Protein AF-A0A8X6FAQ9-F1 (afdb_monomer_lite)

Radius of gyration: 55.43 Å; chains: 1; bounding box: 101×18×147 Å

Sequence (158 aa):
MAFLAKGKKADLVNVCEELGENVPPNSRVPDIKHIILESKNFNEEAVRIMLDRIIGERLEEAEAERQQLEHEAEWQRLEREAEQQRLEREAEQQRLEREAEQQRREAEQQRLEREAEQQRREAEQQRLEREAEQRRLEREAEAEQRQIELQRLERSDV

Organism: Trichonephila clavata (NCBI:txid2740835)

pLDDT: mean 94.88, std 6.96, range [51.31, 98.31]

Foldseek 3Di:
DCLLVVDDPVLLCVLCVVLVHHDPPPDDSVRSVVSQVPRPSHDPVVSSVSSVVSVVVVVVVVVVVVVVVVVVVVVVVVVVVVVVVVVVVVVVVVVVVVVVVVVVVVVVVVVVVVVVVVVVVVVVVVVVVVVVVVVVVVVVVVVVVVVVVVVVVVVVVD

Secondary structure (DSSP, 8-state):
--GGGSS-HHHHHHHHHHTT----TT--HHHHHHHHHH-TT--HHHHHHHHHHHHHHHHHHHHHHHHHHHHHHHHHHHHHHHHHHHHHHHHHHHHHHHHHHHHHHHHHHHHHHHHHHHHHHHHHHHHHHHHHHHHHHHHHHHHHHHHHHHHHHHTT--

Structure (mmCIF, N/CA/C/O backbone):
data_AF-A0A8X6FAQ9-F1
#
_entry.id   AF-A0A8X6FAQ9-F1
#
loop_
_atom_site.group_PDB
_atom_site.id
_atom_site.type_symbol
_atom_site.label_atom_id
_atom_site.label_alt_id
_atom_site.label_comp_id
_atom_site.label_asym_id
_atom_site.label_entity_id
_atom_site.label_seq_id
_atom_site.pdbx_PDB_ins_code
_atom_site.Cartn_x
_atom_site.Cartn_y
_atom_site.Cartn_z
_atom_site.occupancy
_atom_site.B_iso_or_equiv
_atom_site.auth_seq_id
_atom_site.auth_comp_id
_atom_site.auth_asym_id
_atom_site.auth_atom_id
_atom_site.pdbx_PDB_model_num
ATOM 1 N N . MET A 1 1 ? -31.721 5.169 53.126 1.00 61.09 1 MET A N 1
ATOM 2 C CA . MET A 1 1 ? -30.878 4.023 52.722 1.00 61.09 1 MET A CA 1
ATOM 3 C C . MET A 1 1 ? -29.977 4.430 51.561 1.00 61.09 1 MET A C 1
ATOM 5 O O . MET A 1 1 ? -30.481 4.696 50.477 1.00 61.09 1 MET A O 1
ATOM 9 N N . ALA A 1 2 ? -28.667 4.569 51.793 1.00 82.31 2 ALA A N 1
ATOM 10 C CA . ALA A 1 2 ? -27.730 5.147 50.819 1.00 82.31 2 ALA A CA 1
ATOM 11 C C . ALA A 1 2 ? -27.349 4.194 49.667 1.00 82.31 2 ALA A C 1
ATOM 13 O O . ALA A 1 2 ? -26.987 4.658 48.591 1.00 82.31 2 ALA A O 1
ATOM 14 N N . PHE A 1 3 ? -27.467 2.873 49.850 1.00 91.31 3 PHE A N 1
ATOM 15 C CA . PHE A 1 3 ? -26.962 1.898 48.875 1.00 91.31 3 PHE A CA 1
ATOM 16 C C . PHE A 1 3 ? -27.741 1.886 47.549 1.00 91.31 3 PHE A C 1
ATOM 18 O O . PHE A 1 3 ? -27.130 1.707 46.505 1.00 91.31 3 PHE A O 1
ATOM 25 N N . LEU A 1 4 ? -29.050 2.178 47.543 1.00 94.50 4 LEU A N 1
ATOM 26 C CA . LEU A 1 4 ? -29.848 2.304 46.309 1.00 94.50 4 LEU A CA 1
ATOM 27 C C . LEU A 1 4 ? -29.455 3.526 45.454 1.00 94.50 4 LEU A C 1
ATOM 29 O O . LEU A 1 4 ? -29.977 3.711 44.358 1.00 94.50 4 LEU A O 1
ATOM 33 N N . ALA A 1 5 ? -28.579 4.410 45.945 1.00 94.06 5 ALA A N 1
ATOM 34 C CA . ALA A 1 5 ? -28.058 5.524 45.155 1.00 94.06 5 ALA A CA 1
ATOM 35 C C . ALA A 1 5 ? -27.008 5.091 44.118 1.00 94.06 5 ALA A C 1
ATOM 37 O O . ALA A 1 5 ? -26.770 5.844 43.180 1.00 94.06 5 ALA A O 1
ATOM 38 N N . LYS A 1 6 ? -26.411 3.898 44.269 1.00 93.88 6 LYS A N 1
ATOM 39 C CA . LYS A 1 6 ? -25.386 3.376 43.350 1.00 93.88 6 LYS A CA 1
ATOM 40 C C . LYS A 1 6 ? -25.967 2.901 42.006 1.00 93.88 6 LYS A C 1
ATOM 42 O O . LYS A 1 6 ? -25.267 2.909 40.999 1.00 93.88 6 LYS A O 1
ATOM 47 N N . GLY A 1 7 ? -27.246 2.516 41.990 1.00 94.06 7 GLY A N 1
ATOM 48 C CA . GLY A 1 7 ? -27.953 2.047 40.797 1.00 94.06 7 GLY A CA 1
ATOM 49 C C . GLY A 1 7 ? -28.535 3.174 39.948 1.00 94.06 7 GLY A C 1
ATOM 50 O O . GLY A 1 7 ? -29.067 4.159 40.469 1.00 94.06 7 GLY A O 1
ATOM 51 N N . LYS A 1 8 ? -28.489 3.005 38.625 1.00 96.50 8 LYS A N 1
ATOM 52 C CA . LYS A 1 8 ? -29.293 3.787 37.677 1.00 96.50 8 LYS A CA 1
ATOM 53 C C . LYS A 1 8 ? -30.752 3.341 37.759 1.00 96.50 8 LYS A C 1
ATOM 55 O O . LYS A 1 8 ? -31.083 2.304 38.323 1.00 96.50 8 LYS A O 1
ATOM 60 N N . LYS A 1 9 ? -31.636 4.126 37.137 1.00 96.19 9 LYS A N 1
ATOM 61 C CA . LYS A 1 9 ? -33.069 3.820 37.058 1.00 96.19 9 LYS A CA 1
ATOM 62 C C . LYS A 1 9 ? -33.331 2.387 36.575 1.00 96.19 9 LYS A C 1
ATOM 64 O O . LYS A 1 9 ? -34.112 1.708 37.217 1.00 96.19 9 LYS A O 1
ATOM 69 N N . ALA A 1 10 ? -32.671 1.952 35.498 1.00 95.50 10 ALA A N 1
ATOM 70 C CA . ALA A 1 10 ? -32.825 0.603 34.946 1.00 95.50 10 ALA A CA 1
ATOM 71 C C . ALA A 1 10 ? -32.454 -0.487 35.965 1.00 95.50 10 ALA A C 1
ATOM 73 O O . ALA A 1 10 ? -33.254 -1.378 36.205 1.00 95.50 10 ALA A O 1
ATOM 74 N N . ASP A 1 11 ? -31.318 -0.348 36.658 1.00 97.44 11 ASP A N 1
ATOM 75 C CA . ASP A 1 11 ? -30.899 -1.324 37.675 1.00 97.44 11 ASP A CA 1
ATOM 76 C C . ASP A 1 11 ? -31.932 -1.451 38.797 1.00 97.44 11 ASP A C 1
ATOM 78 O O . ASP A 1 11 ? -32.224 -2.542 39.264 1.00 97.44 11 ASP A O 1
ATOM 82 N N . LEU A 1 12 ? -32.503 -0.321 39.227 1.00 96.44 12 LEU A N 1
ATOM 83 C CA . LEU A 1 12 ? -33.530 -0.301 40.267 1.00 96.44 12 LEU A CA 1
ATOM 84 C C . LEU A 1 12 ? -34.852 -0.916 39.787 1.00 96.44 12 LEU A C 1
ATOM 86 O O . LEU A 1 12 ? -35.566 -1.493 40.597 1.00 96.44 12 LEU A O 1
ATOM 90 N N . VAL A 1 13 ? -35.177 -0.802 38.495 1.00 97.06 13 VAL A N 1
ATOM 91 C CA . VAL A 1 13 ? -36.325 -1.506 37.907 1.00 97.06 13 VAL A CA 1
ATOM 92 C C . VAL A 1 13 ? -36.081 -3.013 37.912 1.00 97.06 13 VAL A C 1
ATOM 94 O O . VAL A 1 13 ? -36.937 -3.737 38.404 1.00 97.06 13 VAL A O 1
ATOM 97 N N . ASN A 1 14 ? -34.901 -3.471 37.489 1.00 96.88 14 ASN A N 1
ATOM 98 C CA . ASN A 1 14 ? -34.544 -4.893 37.512 1.00 96.88 14 ASN A CA 1
ATOM 99 C C . ASN A 1 14 ? -34.571 -5.462 38.943 1.00 96.88 14 ASN A C 1
ATOM 101 O O . ASN A 1 14 ? -35.049 -6.569 39.164 1.00 96.88 14 ASN A O 1
ATOM 105 N N . VAL A 1 15 ? -34.140 -4.678 39.942 1.00 96.81 15 VAL A N 1
ATOM 106 C CA . VAL A 1 15 ? -34.288 -5.050 41.360 1.00 96.81 15 VAL A CA 1
ATOM 107 C C . VAL A 1 15 ? -35.761 -5.241 41.741 1.00 96.81 15 VAL A C 1
ATOM 109 O O . VAL A 1 15 ? -36.088 -6.212 42.415 1.00 96.81 15 VAL A O 1
ATOM 112 N N . CYS A 1 16 ? -36.663 -4.341 41.335 1.00 96.81 16 CYS A N 1
ATOM 113 C CA . CYS A 1 16 ? -38.097 -4.523 41.585 1.00 96.81 16 CYS A CA 1
ATOM 114 C C . CYS A 1 16 ? -38.635 -5.789 40.911 1.00 96.81 16 CYS A C 1
ATOM 116 O O . CYS A 1 16 ? -39.365 -6.542 41.549 1.00 96.81 16 CYS A O 1
ATOM 118 N N . GLU A 1 17 ? -38.249 -6.042 39.659 1.00 95.94 17 GLU A N 1
ATOM 119 C CA . GLU A 1 17 ? -38.665 -7.233 38.913 1.00 95.94 17 GLU A CA 1
ATOM 120 C C . GLU A 1 17 ? -38.234 -8.524 39.624 1.00 95.94 17 GLU A C 1
ATOM 122 O O . GLU A 1 17 ? -39.044 -9.436 39.791 1.00 95.94 17 GLU A O 1
ATOM 127 N N . GLU A 1 18 ? -37.001 -8.582 40.130 1.00 96.31 18 GLU A N 1
ATOM 128 C CA . GLU A 1 18 ? -36.497 -9.732 40.893 1.00 96.31 18 GLU A CA 1
ATOM 129 C C . GLU A 1 18 ? -37.144 -9.888 42.276 1.00 96.31 18 GLU A C 1
ATOM 131 O O . GLU A 1 18 ? -37.249 -11.004 42.790 1.00 96.31 18 GLU A O 1
ATOM 136 N N . LEU A 1 19 ? -37.619 -8.793 42.873 1.00 95.81 19 LEU A N 1
ATOM 137 C CA . LEU A 1 19 ? -38.444 -8.826 44.084 1.00 95.81 19 LEU A CA 1
ATOM 138 C C . LEU A 1 19 ? -39.902 -9.232 43.804 1.00 95.81 19 LEU A C 1
ATOM 140 O O . LEU A 1 19 ? -40.657 -9.459 44.750 1.00 95.81 19 LEU A O 1
ATOM 144 N N . GLY A 1 20 ? -40.300 -9.351 42.533 1.00 95.12 20 GLY A N 1
ATOM 145 C CA . GLY A 1 20 ? -41.678 -9.622 42.120 1.00 95.12 20 GLY A CA 1
ATOM 146 C C . GLY A 1 20 ? -42.594 -8.395 42.177 1.00 95.12 20 GLY A C 1
ATOM 147 O O . GLY A 1 20 ? -43.816 -8.541 42.143 1.00 95.12 20 GLY A O 1
ATOM 148 N N . GLU A 1 21 ? -42.021 -7.195 42.265 1.00 96.00 21 GLU A N 1
ATOM 149 C CA . GLU A 1 21 ? -42.739 -5.924 42.285 1.00 96.00 21 GLU A CA 1
ATOM 150 C C . GLU A 1 21 ? -42.853 -5.339 40.873 1.00 96.00 21 GLU A C 1
ATOM 152 O O . GLU A 1 21 ? -41.886 -5.270 40.115 1.00 96.00 21 GLU A O 1
ATOM 157 N N . ASN A 1 22 ? -44.040 -4.850 40.520 1.00 93.75 22 ASN A N 1
ATOM 158 C CA . ASN A 1 22 ? -44.247 -4.174 39.243 1.00 93.75 22 ASN A CA 1
ATOM 159 C C . ASN A 1 22 ? -43.911 -2.685 39.364 1.00 93.75 22 ASN A C 1
ATOM 161 O O . ASN A 1 22 ? -44.468 -1.984 40.211 1.00 93.75 22 ASN A O 1
ATOM 165 N N . VAL A 1 23 ? -43.065 -2.176 38.469 1.00 95.25 23 VAL A N 1
ATOM 166 C CA . VAL A 1 23 ? -42.772 -0.745 38.379 1.00 95.25 23 VAL A CA 1
ATOM 167 C C . VAL A 1 23 ? -43.682 -0.096 37.334 1.00 95.25 23 VAL A C 1
ATOM 169 O O . VAL A 1 23 ? -43.541 -0.383 36.144 1.00 95.25 23 VAL A O 1
ATOM 172 N N . PRO A 1 24 ? -44.578 0.836 37.721 1.00 93.94 24 PRO A N 1
ATOM 173 C CA . PRO A 1 24 ? -45.403 1.558 36.762 1.00 93.94 24 PRO A CA 1
ATOM 174 C C . PRO A 1 24 ? -44.554 2.246 35.681 1.00 93.94 24 PRO A C 1
ATOM 176 O O . PRO A 1 24 ? -43.500 2.822 36.003 1.00 93.94 24 PRO A O 1
ATOM 179 N N . PRO A 1 25 ? -45.011 2.274 34.415 1.00 90.88 25 PRO A N 1
ATOM 180 C CA . PRO A 1 25 ? -44.335 3.021 33.363 1.00 90.88 25 PRO A CA 1
ATOM 181 C C . PRO A 1 25 ? -44.096 4.475 33.789 1.00 90.88 25 PRO A C 1
ATOM 183 O O . PRO A 1 25 ? -44.941 5.092 34.433 1.00 90.88 25 PRO A O 1
ATOM 186 N N . ASN A 1 26 ? -42.941 5.036 33.427 1.00 91.31 26 ASN A N 1
ATOM 187 C CA . ASN A 1 26 ? -42.527 6.404 33.777 1.00 91.31 26 ASN A CA 1
ATOM 188 C C . ASN A 1 26 ? -42.318 6.701 35.275 1.00 91.31 26 ASN A C 1
ATOM 190 O O . ASN A 1 26 ? -42.077 7.860 35.616 1.00 91.31 26 ASN A O 1
ATOM 194 N N . SER A 1 27 ? -42.295 5.692 36.154 1.00 95.31 27 SER A N 1
ATOM 195 C CA . SER A 1 27 ? -41.964 5.883 37.577 1.00 95.31 27 SER A CA 1
ATOM 196 C C . SER A 1 27 ? -40.653 6.644 37.761 1.00 95.31 27 SER A C 1
ATOM 198 O O . SER A 1 27 ? -39.679 6.420 37.029 1.00 95.31 27 SER A O 1
ATOM 200 N N . ARG A 1 28 ? -40.604 7.565 38.728 1.00 96.56 28 ARG A N 1
ATOM 201 C CA . ARG A 1 28 ? -39.374 8.306 39.033 1.00 96.56 28 ARG A CA 1
ATOM 202 C C . ARG A 1 28 ? -38.496 7.458 39.944 1.00 96.56 28 ARG A C 1
ATOM 204 O O . ARG A 1 28 ? -38.983 6.628 40.700 1.00 96.56 28 ARG A O 1
ATOM 211 N N . VAL A 1 29 ? -37.190 7.711 39.922 1.00 95.69 29 VAL A N 1
ATOM 212 C CA . VAL A 1 29 ? -36.219 6.996 40.771 1.00 95.69 29 VAL A CA 1
ATOM 213 C C . VAL A 1 29 ? -36.604 6.993 42.263 1.00 95.69 29 VAL A C 1
ATOM 215 O O . VAL A 1 29 ? -36.477 5.938 42.878 1.00 95.69 29 VAL A O 1
ATOM 218 N N . PRO A 1 30 ? -37.091 8.098 42.868 1.00 94.88 30 PRO A N 1
ATOM 219 C CA . PRO A 1 30 ? -37.562 8.067 44.254 1.00 94.88 30 PRO A CA 1
ATOM 220 C C . PRO A 1 30 ? -38.748 7.120 44.472 1.00 94.88 30 PRO A C 1
ATOM 222 O O . PRO A 1 30 ? -38.763 6.412 45.472 1.00 94.88 30 PRO A O 1
ATOM 225 N N . ASP A 1 31 ? -39.690 7.070 43.525 1.00 95.81 31 ASP A N 1
ATOM 226 C CA . ASP A 1 31 ? -40.877 6.210 43.604 1.00 95.81 31 ASP A CA 1
ATOM 227 C C . ASP A 1 31 ? -40.473 4.727 43.479 1.00 95.81 31 ASP A C 1
ATOM 229 O O . ASP A 1 31 ? -40.932 3.888 44.243 1.00 95.81 31 ASP A O 1
ATOM 233 N N . ILE A 1 32 ? -39.518 4.408 42.595 1.00 96.12 32 ILE A N 1
ATOM 234 C CA . ILE A 1 32 ? -38.956 3.052 42.449 1.00 96.12 32 ILE A CA 1
ATOM 235 C C . ILE A 1 32 ? -38.234 2.623 43.732 1.00 96.12 32 ILE A C 1
ATOM 237 O O . ILE A 1 32 ? -38.435 1.519 44.225 1.00 96.12 32 ILE A O 1
ATOM 241 N N . LYS A 1 33 ? -37.427 3.515 44.322 1.00 95.94 33 LYS A N 1
ATOM 242 C CA . LYS A 1 33 ? -36.778 3.247 45.616 1.00 95.94 33 LYS A CA 1
ATOM 243 C C . LYS A 1 33 ? -37.803 2.986 46.713 1.00 95.94 33 LYS A C 1
ATOM 245 O O . LYS A 1 33 ? -37.538 2.171 47.587 1.00 95.94 33 LYS A O 1
ATOM 250 N N . HIS A 1 34 ? -38.942 3.672 46.674 1.00 95.56 34 HIS A N 1
ATOM 251 C CA . HIS A 1 34 ? -40.013 3.451 47.632 1.00 95.56 34 HIS A CA 1
ATOM 252 C C . HIS A 1 34 ? -40.626 2.057 47.480 1.00 95.56 34 HIS A C 1
ATOM 254 O O . HIS A 1 34 ? -40.712 1.350 48.477 1.00 95.56 34 HIS A O 1
ATOM 260 N N . ILE A 1 35 ? -40.925 1.635 46.246 1.00 95.75 35 ILE A N 1
ATOM 261 C CA . ILE A 1 35 ? -41.436 0.289 45.931 1.00 95.75 35 ILE A CA 1
ATOM 262 C C . ILE A 1 35 ? -40.495 -0.798 46.471 1.00 95.75 35 ILE A C 1
ATOM 264 O O . ILE A 1 35 ? -40.942 -1.714 47.152 1.00 95.75 35 ILE A O 1
ATOM 268 N N . ILE A 1 36 ? -39.183 -0.664 46.246 1.00 95.81 36 ILE A N 1
ATOM 269 C CA . ILE A 1 36 ? -38.181 -1.615 46.761 1.00 95.81 36 ILE A CA 1
ATOM 270 C C . ILE A 1 36 ? -38.246 -1.713 48.290 1.00 95.81 36 ILE A C 1
ATOM 272 O O . ILE A 1 36 ? -38.220 -2.810 48.839 1.00 95.81 36 ILE A O 1
ATOM 276 N N . LEU A 1 37 ? -38.306 -0.569 48.980 1.00 94.62 37 LEU A N 1
ATOM 277 C CA . LEU A 1 37 ? -38.283 -0.508 50.445 1.00 94.62 37 LEU A CA 1
ATOM 278 C C . LEU A 1 37 ? -39.592 -0.986 51.092 1.00 94.62 37 LEU A C 1
ATOM 280 O O . LEU A 1 37 ? -39.564 -1.420 52.240 1.00 94.62 37 LEU A O 1
ATOM 284 N N . GLU A 1 38 ? -40.718 -0.883 50.386 1.00 95.06 38 GLU A N 1
ATOM 285 C CA . GLU A 1 38 ? -42.033 -1.341 50.856 1.00 95.06 38 GLU A CA 1
ATOM 286 C C . GLU A 1 38 ? -42.367 -2.779 50.440 1.00 95.06 38 GLU A C 1
ATOM 288 O O . GLU A 1 38 ? -43.384 -3.325 50.878 1.00 95.06 38 GLU A O 1
ATOM 293 N N . SER A 1 39 ? -41.516 -3.411 49.626 1.00 95.06 39 SER A N 1
ATOM 294 C CA . SER A 1 39 ? -41.734 -4.780 49.173 1.00 95.06 39 SER A CA 1
ATOM 295 C C . SER A 1 39 ? -41.802 -5.758 50.343 1.00 95.06 39 SER A C 1
ATOM 297 O O . SER A 1 39 ? -40.990 -5.730 51.271 1.00 95.06 39 SER A O 1
ATOM 299 N N . LYS A 1 40 ? -42.730 -6.716 50.259 1.00 93.94 40 LYS A N 1
ATOM 300 C CA . LYS A 1 40 ? -42.839 -7.817 51.235 1.00 93.94 40 LYS A CA 1
ATOM 301 C C . LYS A 1 40 ? -41.616 -8.735 51.224 1.00 93.94 40 LYS A C 1
ATOM 303 O O . LYS A 1 40 ? -41.372 -9.440 52.200 1.00 93.94 40 LYS A O 1
ATOM 308 N N . ASN A 1 41 ? -40.861 -8.711 50.130 1.00 92.31 41 ASN A N 1
ATOM 309 C CA . ASN A 1 41 ? -39.657 -9.498 49.913 1.00 92.31 41 ASN A CA 1
ATOM 310 C C . ASN A 1 41 ? -38.384 -8.694 50.229 1.00 92.31 41 ASN A C 1
ATOM 312 O O . ASN A 1 41 ? -37.277 -9.165 49.965 1.00 92.31 41 ASN A O 1
ATOM 316 N N . PHE A 1 42 ? -38.519 -7.492 50.804 1.00 95.69 42 PHE A N 1
ATOM 317 C CA . PHE A 1 42 ? -37.383 -6.643 51.127 1.00 95.69 42 PHE A CA 1
ATOM 318 C C . PHE A 1 42 ? -36.484 -7.274 52.198 1.00 95.69 42 PHE A C 1
ATOM 320 O O . PHE A 1 42 ? -36.879 -7.507 53.341 1.00 95.69 42 PHE A O 1
ATOM 327 N N . ASN A 1 43 ? -35.223 -7.479 51.829 1.00 95.06 43 ASN A N 1
ATOM 328 C CA . ASN A 1 43 ? -34.129 -7.780 52.738 1.00 95.06 43 ASN A CA 1
ATOM 329 C C . ASN A 1 43 ? -32.925 -6.936 52.310 1.00 95.06 43 ASN A C 1
ATOM 331 O O . ASN A 1 43 ? -32.464 -7.062 51.179 1.00 95.06 43 ASN A O 1
ATOM 335 N N . GLU A 1 44 ? -32.434 -6.064 53.196 1.00 94.38 44 GLU A N 1
ATOM 336 C CA . GLU A 1 44 ? -31.401 -5.078 52.848 1.00 94.38 44 GLU A CA 1
ATOM 337 C C . GLU A 1 44 ? -30.149 -5.723 52.239 1.00 94.38 44 GLU A C 1
ATOM 339 O O . GLU A 1 44 ? -29.645 -5.236 51.227 1.00 94.38 44 GLU A O 1
ATOM 344 N N . GLU A 1 45 ? -29.690 -6.842 52.801 1.00 95.44 45 GLU A N 1
ATOM 345 C CA . GLU A 1 45 ? -28.499 -7.541 52.317 1.00 95.44 45 GLU A CA 1
ATOM 346 C C . GLU A 1 45 ? -28.761 -8.237 50.977 1.00 95.44 45 GLU A C 1
ATOM 348 O O . GLU A 1 45 ? -27.968 -8.109 50.044 1.00 95.44 45 GLU A O 1
ATOM 353 N N . ALA A 1 46 ? -29.914 -8.896 50.831 1.00 94.62 46 ALA A N 1
ATOM 354 C CA . ALA A 1 46 ? -30.289 -9.541 49.574 1.00 94.62 46 ALA A CA 1
ATOM 355 C C . ALA A 1 46 ? -30.429 -8.522 48.429 1.00 94.62 46 ALA A C 1
ATOM 357 O O . ALA A 1 46 ? -29.892 -8.732 47.344 1.00 94.62 46 ALA A O 1
ATOM 358 N N . VAL A 1 47 ? -31.086 -7.384 48.681 1.00 96.38 47 VAL A N 1
ATOM 359 C CA . VAL A 1 47 ? -31.257 -6.302 47.697 1.00 96.38 47 VAL A CA 1
ATOM 360 C C . VAL A 1 47 ? -29.919 -5.636 47.380 1.00 96.38 47 VAL A C 1
ATOM 362 O O . VAL A 1 47 ? -29.676 -5.229 46.244 1.00 96.38 47 VAL A O 1
ATOM 365 N N . ARG A 1 48 ? -29.013 -5.528 48.358 1.00 95.88 48 ARG A N 1
ATOM 366 C CA . ARG A 1 48 ? -27.669 -4.993 48.131 1.00 95.88 48 ARG A CA 1
ATOM 367 C C . ARG A 1 48 ? -26.866 -5.874 47.177 1.00 95.88 48 ARG A C 1
ATOM 369 O O . ARG A 1 48 ? -26.312 -5.318 46.227 1.00 95.88 48 ARG A O 1
ATOM 376 N N . ILE A 1 49 ? -26.848 -7.188 47.421 1.00 96.31 49 ILE A N 1
ATOM 377 C CA . ILE A 1 49 ? -26.177 -8.193 46.580 1.00 96.31 49 ILE A CA 1
ATOM 378 C C . ILE A 1 49 ? -26.792 -8.209 45.179 1.00 96.31 49 ILE A C 1
ATOM 380 O O . ILE A 1 49 ? -26.067 -8.169 44.189 1.00 96.31 49 ILE A O 1
ATOM 384 N N . MET A 1 50 ? -28.123 -8.199 45.092 1.00 96.12 50 MET A N 1
ATOM 385 C CA . MET A 1 50 ? -28.861 -8.128 43.831 1.00 96.12 50 MET A CA 1
ATOM 386 C C . MET A 1 50 ? -28.474 -6.890 43.019 1.00 96.12 50 MET A C 1
ATOM 388 O O . MET A 1 50 ? -28.118 -6.994 41.849 1.00 96.12 50 MET A O 1
ATOM 392 N N . LEU A 1 51 ? -28.469 -5.717 43.656 1.00 96.81 51 LEU A N 1
ATOM 393 C CA . LEU A 1 51 ? -28.105 -4.473 42.991 1.00 96.81 51 LEU A CA 1
ATOM 394 C C . LEU A 1 51 ? -26.625 -4.444 42.580 1.00 96.81 51 LEU A C 1
ATOM 396 O O . LEU A 1 51 ? -26.313 -3.889 41.533 1.00 96.81 51 LEU A O 1
ATOM 400 N N . ASP A 1 52 ? -25.716 -5.021 43.375 1.00 97.44 52 ASP A N 1
ATOM 401 C CA . ASP A 1 52 ? -24.307 -5.163 42.976 1.00 97.44 52 ASP A CA 1
ATOM 402 C C . ASP A 1 52 ? -24.157 -6.072 41.751 1.00 97.44 52 ASP A C 1
ATOM 404 O O . ASP A 1 52 ? -23.446 -5.702 40.819 1.00 97.44 52 ASP A O 1
ATOM 408 N N . ARG A 1 53 ? -24.877 -7.202 41.706 1.00 97.88 53 ARG A N 1
ATOM 409 C CA . ARG A 1 53 ? -24.883 -8.110 40.551 1.00 97.88 53 ARG A CA 1
ATOM 410 C C . ARG A 1 53 ? -25.404 -7.423 39.288 1.00 97.88 53 ARG A C 1
ATOM 412 O O . ARG A 1 53 ? -24.699 -7.408 38.290 1.00 97.88 53 ARG A O 1
ATOM 419 N N . ILE A 1 54 ? -26.582 -6.799 39.349 1.00 97.75 54 ILE A N 1
ATOM 420 C CA . ILE A 1 54 ? -27.200 -6.115 38.197 1.00 97.75 54 ILE A CA 1
ATOM 421 C C . ILE A 1 54 ? -26.295 -4.993 37.669 1.00 97.75 54 ILE A C 1
ATOM 423 O O . ILE A 1 54 ? -26.156 -4.793 36.463 1.00 97.75 54 ILE A O 1
ATOM 427 N N . ILE A 1 55 ? -25.667 -4.235 38.574 1.00 97.88 55 ILE A N 1
ATOM 428 C CA . ILE A 1 55 ? -24.717 -3.190 38.183 1.00 97.88 55 ILE A CA 1
ATOM 429 C C . ILE A 1 55 ? -23.476 -3.795 37.534 1.00 97.88 55 ILE A C 1
ATOM 431 O O . ILE A 1 55 ? -23.012 -3.228 36.545 1.00 97.88 55 ILE A O 1
ATOM 435 N N . GLY A 1 56 ? -22.956 -4.894 38.087 1.00 97.81 56 GLY A N 1
ATOM 436 C CA . GLY A 1 56 ? -21.829 -5.641 37.538 1.00 97.81 56 GLY A CA 1
ATOM 437 C C . GLY A 1 56 ? -22.109 -6.111 36.117 1.00 97.81 56 GLY A C 1
ATOM 438 O O . GLY A 1 56 ? -21.399 -5.701 35.209 1.00 97.81 56 GLY A O 1
ATOM 439 N N . GLU A 1 57 ? -23.207 -6.838 35.910 1.00 97.38 57 GLU A N 1
ATOM 440 C CA . GLU A 1 57 ? -23.633 -7.350 34.599 1.00 97.38 57 GLU A CA 1
ATOM 441 C C . GLU A 1 57 ? -23.733 -6.229 33.559 1.00 97.38 57 GLU A C 1
ATOM 443 O O . GLU A 1 57 ? -23.113 -6.299 32.504 1.00 97.38 57 GLU A O 1
ATOM 448 N N . ARG A 1 58 ? -24.411 -5.122 33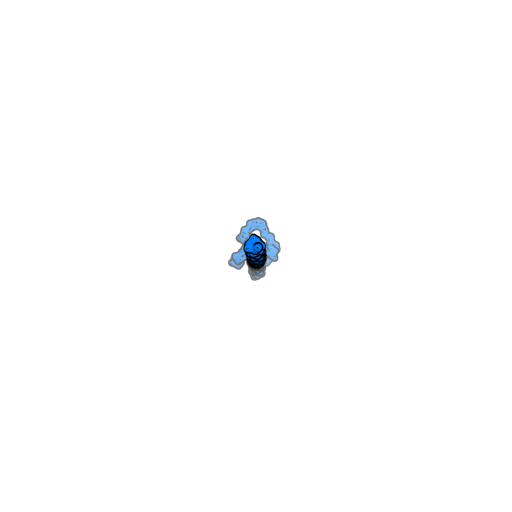.885 1.00 97.25 58 ARG A N 1
ATOM 449 C CA . ARG A 1 58 ? -24.514 -3.979 32.966 1.00 97.25 58 ARG A CA 1
ATOM 450 C C . ARG A 1 58 ? -23.151 -3.350 32.646 1.00 97.25 58 ARG A C 1
ATOM 452 O O . ARG A 1 58 ? -22.958 -2.829 31.549 1.00 97.25 58 ARG A O 1
ATOM 459 N N . LEU A 1 59 ? -22.240 -3.275 33.618 1.00 96.88 59 LEU A N 1
ATOM 460 C CA . LEU A 1 59 ? -20.902 -2.719 33.387 1.00 96.88 59 LEU A CA 1
ATOM 461 C C . LEU A 1 59 ? -20.052 -3.659 32.529 1.00 96.88 59 LEU A C 1
ATOM 463 O O . LEU A 1 59 ? -19.380 -3.173 31.626 1.00 96.88 59 LEU A O 1
ATOM 467 N N . GLU A 1 60 ? -20.128 -4.966 32.773 1.00 97.50 60 GLU A N 1
ATOM 468 C CA . GLU A 1 60 ? -19.456 -5.996 31.978 1.00 97.50 60 GLU A CA 1
ATOM 469 C C . GLU A 1 60 ? -19.978 -6.018 30.538 1.00 97.50 60 GLU A C 1
ATOM 471 O O . GLU A 1 60 ? -19.182 -6.011 29.603 1.00 97.50 60 GLU A O 1
ATOM 476 N N . GLU A 1 61 ? -21.296 -5.955 30.336 1.00 96.38 61 GLU A N 1
ATOM 477 C CA . GLU A 1 61 ? -21.908 -5.850 29.006 1.00 96.38 61 GLU A CA 1
ATOM 478 C C . GLU A 1 61 ? -21.455 -4.582 28.276 1.00 96.38 61 GLU A C 1
ATOM 480 O O . GLU A 1 61 ? -21.049 -4.643 27.116 1.00 96.38 61 GLU A O 1
ATOM 485 N N . ALA A 1 62 ? -21.464 -3.434 28.961 1.00 96.31 62 ALA A N 1
ATOM 486 C CA . ALA A 1 62 ? -21.010 -2.176 28.377 1.00 96.31 62 ALA A CA 1
ATOM 487 C C . ALA A 1 62 ? -19.509 -2.199 28.043 1.00 96.31 62 ALA A C 1
ATOM 489 O O . ALA A 1 62 ? -19.087 -1.609 27.050 1.00 96.31 62 ALA A O 1
ATOM 490 N N . GLU A 1 63 ? -18.683 -2.850 28.862 1.00 97.31 63 GLU A N 1
ATOM 491 C CA . GLU A 1 63 ? -17.260 -3.018 28.578 1.00 97.31 63 GLU A CA 1
ATOM 492 C C . GLU A 1 63 ? -17.035 -3.958 27.391 1.00 97.31 63 GLU A C 1
ATOM 494 O O . GLU A 1 63 ? -16.268 -3.615 26.492 1.00 97.31 63 GLU A O 1
ATOM 499 N N . ALA A 1 64 ? -17.743 -5.087 27.338 1.00 97.00 64 ALA A N 1
ATOM 500 C CA . ALA A 1 64 ? -17.676 -6.032 26.230 1.00 97.00 64 ALA A CA 1
ATOM 501 C C . ALA A 1 64 ? -18.102 -5.385 24.904 1.00 97.00 64 ALA A C 1
ATOM 503 O O . ALA A 1 64 ? -17.409 -5.542 23.900 1.00 97.00 64 ALA A O 1
ATOM 504 N N . GLU A 1 65 ? -19.185 -4.601 24.897 1.00 97.00 65 GLU A N 1
ATOM 505 C CA . GLU A 1 65 ? -19.626 -3.849 23.716 1.00 97.00 65 GLU A CA 1
ATOM 506 C C . GLU A 1 65 ? -18.560 -2.836 23.274 1.00 97.00 65 GLU A C 1
ATOM 508 O O . GLU A 1 65 ? -18.213 -2.763 22.094 1.00 97.00 65 GLU A O 1
ATOM 513 N N . ARG A 1 66 ? -17.968 -2.089 24.218 1.00 96.94 66 ARG A N 1
ATOM 514 C CA . ARG A 1 66 ? -16.883 -1.147 23.902 1.00 96.94 66 ARG A CA 1
ATOM 515 C C . ARG A 1 66 ? -15.658 -1.853 23.325 1.00 96.94 66 ARG A C 1
ATOM 517 O O . ARG A 1 66 ? -15.112 -1.371 22.338 1.00 96.94 66 ARG A O 1
ATOM 524 N N . GLN A 1 67 ? -15.248 -2.980 23.902 1.00 97.00 67 GLN A N 1
ATOM 525 C CA . GLN A 1 67 ? -14.116 -3.766 23.405 1.00 97.00 67 GLN A CA 1
ATOM 526 C C . GLN A 1 67 ? -14.387 -4.330 22.006 1.00 97.00 67 GLN A C 1
ATOM 528 O O . GLN A 1 67 ? -13.504 -4.292 21.152 1.00 97.00 67 GLN A O 1
ATOM 533 N N . GLN A 1 68 ? -15.606 -4.808 21.741 1.00 97.25 68 GLN A N 1
ATOM 534 C CA . GLN A 1 68 ? -15.999 -5.277 20.410 1.00 97.25 68 GLN A CA 1
ATOM 535 C C . GLN A 1 68 ? -15.942 -4.153 19.374 1.00 97.25 68 GLN A C 1
ATOM 537 O O . GLN A 1 68 ? -15.351 -4.340 18.312 1.00 97.25 68 GLN A O 1
ATOM 542 N N . LEU A 1 69 ? -16.485 -2.977 19.699 1.00 97.56 69 LEU A N 1
ATOM 543 C CA . LEU A 1 69 ? -16.440 -1.808 18.818 1.00 97.56 69 LEU A CA 1
ATOM 544 C C . LEU A 1 69 ? -15.005 -1.330 18.563 1.00 97.56 69 LEU A C 1
ATOM 546 O O . LEU A 1 69 ? -14.664 -0.984 17.433 1.00 97.56 69 LEU A O 1
ATOM 550 N N . GLU A 1 70 ? -14.156 -1.312 19.594 1.00 97.38 70 GLU A N 1
ATOM 551 C CA . GLU A 1 70 ? -12.740 -0.951 19.460 1.00 97.38 70 GLU A CA 1
ATOM 552 C C . GLU A 1 70 ? -11.994 -1.955 18.564 1.00 97.38 70 GLU A C 1
ATOM 554 O O . GLU A 1 70 ? -11.297 -1.539 17.636 1.00 97.38 70 GLU A O 1
ATOM 559 N N . HIS A 1 71 ? -12.207 -3.259 18.764 1.00 96.75 71 HIS A N 1
ATOM 560 C CA . HIS A 1 71 ? -11.607 -4.309 17.940 1.00 96.75 71 HIS A CA 1
ATOM 561 C C . HIS A 1 71 ? -12.086 -4.250 16.482 1.00 96.75 71 HIS A C 1
ATOM 563 O O . HIS A 1 71 ? -11.281 -4.355 15.558 1.00 96.75 71 HIS A O 1
ATOM 569 N N . GLU A 1 72 ? -13.386 -4.062 16.244 1.00 97.06 72 GLU A N 1
ATOM 570 C CA . GLU A 1 72 ? -13.932 -3.933 14.890 1.00 97.06 72 GLU A CA 1
ATOM 571 C C . GLU A 1 72 ? -13.380 -2.691 14.179 1.00 97.06 72 GLU A C 1
ATOM 573 O O . GLU A 1 72 ? -12.991 -2.761 13.010 1.00 97.06 72 GLU A O 1
ATOM 578 N N . ALA A 1 73 ? -13.273 -1.563 14.887 1.00 97.25 73 ALA A N 1
ATOM 579 C CA . ALA A 1 73 ? -12.686 -0.345 14.346 1.00 97.25 73 ALA A CA 1
ATOM 580 C C . ALA A 1 73 ? -11.196 -0.517 14.012 1.00 97.25 73 ALA A C 1
ATOM 582 O O . ALA A 1 73 ? -10.742 -0.030 12.974 1.00 97.25 73 ALA A O 1
ATOM 583 N N . GLU A 1 74 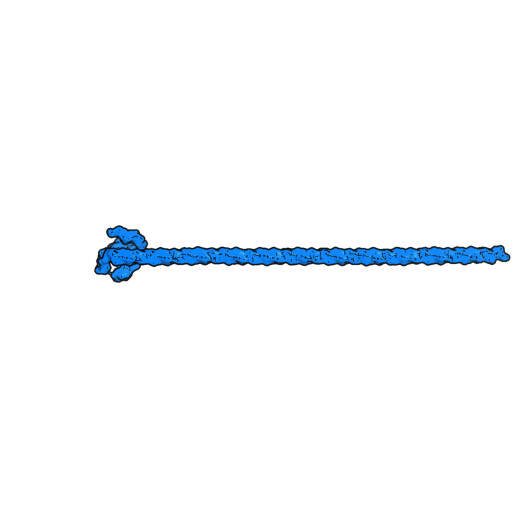? -10.429 -1.203 14.861 1.00 97.94 74 GLU A N 1
ATOM 584 C CA . GLU A 1 74 ? -9.022 -1.510 14.596 1.00 97.94 74 GLU A CA 1
ATOM 585 C C . GLU A 1 74 ? -8.870 -2.444 13.391 1.00 97.94 74 GLU A C 1
ATOM 587 O O . GLU A 1 74 ? -8.090 -2.153 12.482 1.00 97.94 74 GLU A O 1
ATOM 592 N N . TRP A 1 75 ? -9.682 -3.500 13.323 1.00 97.06 75 TRP A N 1
ATOM 593 C CA . TRP A 1 75 ? -9.689 -4.439 12.204 1.00 97.06 75 TRP A CA 1
ATOM 594 C C . TRP A 1 75 ? -9.987 -3.742 10.871 1.00 97.06 75 TRP A C 1
ATOM 596 O O . TRP A 1 75 ? -9.235 -3.875 9.907 1.00 97.06 75 TRP A O 1
ATOM 606 N N . GLN A 1 76 ? -11.026 -2.905 10.843 1.00 97.56 76 GLN A N 1
ATOM 607 C CA . GLN A 1 76 ? -11.400 -2.075 9.692 1.00 97.56 76 GLN A CA 1
ATOM 608 C C . GLN A 1 76 ? -10.296 -1.106 9.252 1.00 97.56 76 GLN A C 1
ATOM 610 O O . GLN A 1 76 ? -10.220 -0.728 8.079 1.00 97.56 76 GLN A O 1
ATOM 615 N N . ARG A 1 77 ? -9.471 -0.620 10.185 1.00 97.81 77 ARG A N 1
ATOM 616 C CA . ARG A 1 77 ? -8.327 0.241 9.856 1.00 97.81 77 ARG A CA 1
ATOM 617 C C . ARG A 1 77 ? -7.195 -0.573 9.248 1.00 97.81 77 ARG A C 1
ATOM 619 O O . ARG A 1 77 ? -6.661 -0.160 8.222 1.00 97.81 77 ARG A O 1
ATOM 626 N N . LEU A 1 78 ? -6.873 -1.718 9.845 1.00 98.00 78 LEU A N 1
ATOM 627 C CA . LEU A 1 78 ? -5.812 -2.599 9.367 1.00 98.00 78 LEU A CA 1
ATOM 628 C C . LEU A 1 78 ? -6.121 -3.152 7.971 1.00 98.00 78 LEU A C 1
ATOM 630 O O . LEU A 1 78 ? -5.242 -3.179 7.114 1.00 98.00 78 LEU A O 1
ATOM 634 N N . GLU A 1 79 ? -7.372 -3.539 7.716 1.00 97.94 79 GLU A N 1
ATOM 635 C CA . GLU A 1 79 ? -7.813 -4.021 6.405 1.00 97.94 79 GLU A CA 1
ATOM 636 C C . GLU A 1 79 ? -7.647 -2.948 5.322 1.00 97.94 79 GLU A C 1
ATOM 638 O O . GLU A 1 79 ? -7.055 -3.209 4.273 1.00 97.94 79 GLU A O 1
ATOM 643 N N . ARG A 1 80 ? -8.077 -1.711 5.606 1.00 97.62 80 ARG A N 1
ATOM 644 C CA . ARG A 1 80 ? -7.901 -0.576 4.689 1.00 97.62 80 ARG A CA 1
ATOM 645 C C . ARG A 1 80 ? -6.433 -0.259 4.425 1.00 97.62 80 ARG A C 1
ATOM 647 O O . ARG A 1 80 ? -6.068 0.018 3.286 1.00 97.62 80 ARG A O 1
ATOM 654 N N . GLU A 1 81 ? -5.591 -0.299 5.452 1.00 97.88 81 GLU A N 1
ATOM 655 C CA . GLU 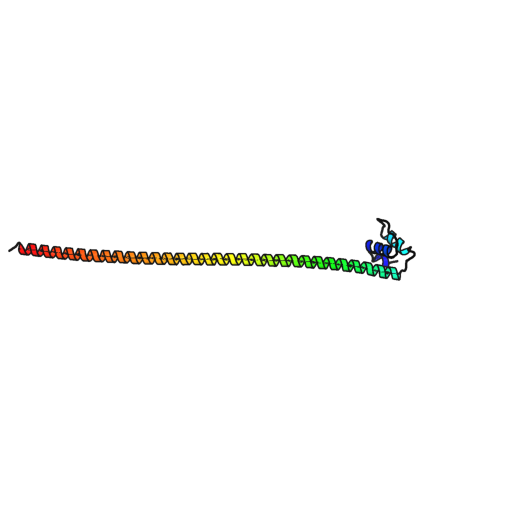A 1 81 ? -4.154 -0.069 5.294 1.00 97.88 81 GLU A CA 1
ATOM 656 C C . GLU A 1 81 ? -3.499 -1.173 4.450 1.00 97.88 81 GLU A C 1
ATOM 658 O O . GLU A 1 81 ? -2.712 -0.885 3.546 1.00 97.88 81 GLU A O 1
ATOM 663 N N . ALA A 1 82 ? -3.867 -2.434 4.683 1.00 97.88 82 ALA A N 1
ATOM 664 C CA . ALA A 1 82 ? -3.373 -3.562 3.902 1.00 97.88 82 ALA A CA 1
ATOM 665 C C . ALA A 1 82 ? -3.806 -3.474 2.429 1.00 97.88 82 ALA A C 1
ATOM 667 O O . ALA A 1 82 ? -3.002 -3.742 1.532 1.00 97.88 82 ALA A O 1
ATOM 668 N N . GLU A 1 83 ? -5.051 -3.077 2.159 1.00 98.12 83 GLU A N 1
ATOM 669 C CA . GLU A 1 83 ? -5.540 -2.856 0.797 1.00 98.12 83 GLU A CA 1
ATOM 670 C C . GLU A 1 83 ? -4.786 -1.715 0.104 1.00 98.12 83 GLU A C 1
ATOM 672 O O . GLU A 1 83 ? -4.313 -1.889 -1.022 1.00 98.12 83 GLU A O 1
ATOM 677 N N . GLN A 1 84 ? -4.591 -0.585 0.789 1.00 97.88 84 GLN A N 1
ATOM 678 C CA . GLN A 1 84 ? -3.820 0.542 0.260 1.00 97.88 84 GLN A CA 1
ATOM 679 C C . GLN A 1 84 ? -2.383 0.141 -0.082 1.00 97.88 84 GLN A C 1
ATOM 681 O O . GLN A 1 84 ? -1.928 0.412 -1.193 1.00 97.88 84 GLN A O 1
ATOM 686 N N . GLN A 1 85 ? -1.693 -0.572 0.814 1.00 98.06 85 GLN A N 1
ATOM 687 C CA . GLN A 1 85 ? -0.335 -1.054 0.545 1.00 98.06 85 GLN A CA 1
ATOM 688 C C . GLN A 1 85 ? -0.282 -2.012 -0.650 1.00 98.06 85 GLN A C 1
ATOM 690 O O . GLN A 1 85 ? 0.682 -1.997 -1.417 1.00 98.06 85 GLN A O 1
ATOM 695 N N . ARG A 1 86 ? -1.299 -2.864 -0.831 1.00 98.19 86 ARG A N 1
ATOM 696 C CA . ARG A 1 86 ? -1.371 -3.755 -1.999 1.00 98.19 86 ARG A CA 1
ATOM 697 C C . ARG A 1 86 ? -1.525 -2.966 -3.296 1.00 98.19 86 ARG A C 1
ATOM 699 O O . ARG A 1 86 ? -0.788 -3.241 -4.240 1.00 98.19 86 ARG A O 1
ATOM 706 N N . LEU A 1 87 ? -2.431 -1.991 -3.324 1.00 98.19 87 LEU A N 1
ATOM 707 C CA . LEU A 1 87 ? -2.655 -1.139 -4.494 1.00 98.19 87 LEU A CA 1
ATOM 708 C C . LEU A 1 87 ? -1.415 -0.313 -4.844 1.00 98.19 87 LEU A C 1
ATOM 710 O O . LEU A 1 87 ? -1.064 -0.201 -6.016 1.00 98.19 87 LEU A O 1
ATOM 714 N N . GLU A 1 88 ? -0.724 0.232 -3.842 1.00 98.12 88 GLU A N 1
ATOM 715 C CA . GLU A 1 88 ? 0.503 1.001 -4.051 1.00 98.12 88 GLU A CA 1
ATOM 716 C C . GLU A 1 88 ? 1.613 0.137 -4.662 1.00 98.12 88 GLU A C 1
ATOM 718 O O . GLU A 1 88 ? 2.215 0.525 -5.665 1.00 98.12 88 GLU A O 1
ATOM 723 N N . ARG A 1 89 ? 1.821 -1.076 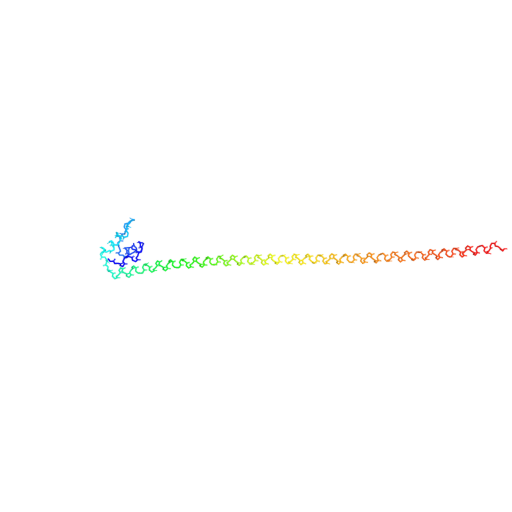-4.134 1.00 98.12 89 ARG A N 1
ATOM 724 C CA . ARG A 1 89 ? 2.798 -2.027 -4.689 1.00 98.12 89 ARG A CA 1
ATOM 725 C C . ARG A 1 89 ? 2.459 -2.439 -6.116 1.00 98.12 89 ARG A C 1
ATOM 727 O O . ARG A 1 89 ? 3.356 -2.535 -6.947 1.00 98.12 89 ARG A O 1
ATOM 734 N N . GLU A 1 90 ? 1.187 -2.686 -6.411 1.00 98.06 90 GLU A N 1
ATOM 735 C CA . GLU A 1 90 ? 0.753 -3.037 -7.764 1.00 98.06 90 GLU A CA 1
ATOM 736 C C . GLU A 1 90 ? 0.980 -1.874 -8.741 1.00 98.06 90 GLU A C 1
ATOM 738 O O . GLU A 1 90 ? 1.509 -2.071 -9.837 1.00 98.06 90 GLU A O 1
ATOM 743 N N . ALA A 1 91 ? 0.656 -0.646 -8.330 1.00 98.12 91 ALA A N 1
ATOM 744 C CA . ALA A 1 91 ? 0.904 0.547 -9.130 1.00 98.12 91 ALA A CA 1
ATOM 745 C C . ALA A 1 91 ? 2.405 0.777 -9.370 1.00 98.12 91 ALA A C 1
ATOM 747 O O . ALA A 1 91 ? 2.808 1.112 -10.486 1.00 98.12 91 ALA A O 1
ATOM 748 N N . GLU A 1 92 ? 3.245 0.574 -8.353 1.00 98.31 92 GLU A N 1
ATOM 749 C CA . GLU A 1 92 ? 4.699 0.666 -8.483 1.00 98.31 92 GLU A CA 1
ATOM 750 C C . GLU A 1 92 ? 5.247 -0.393 -9.447 1.00 98.31 92 GLU A C 1
ATOM 752 O O . GLU A 1 92 ? 6.009 -0.056 -10.355 1.00 98.31 92 GLU A O 1
ATOM 757 N N . GLN A 1 93 ? 4.804 -1.647 -9.322 1.00 98.00 93 GLN A N 1
ATOM 758 C CA . GLN A 1 93 ? 5.194 -2.725 -10.233 1.00 98.00 93 GLN A CA 1
ATOM 759 C C . GLN A 1 93 ? 4.819 -2.411 -11.682 1.00 98.00 93 GLN A C 1
ATOM 761 O O . GLN A 1 93 ? 5.668 -2.521 -12.564 1.00 98.00 93 GLN A O 1
ATOM 766 N N . GLN A 1 94 ? 3.593 -1.942 -11.930 1.00 98.12 94 GLN A N 1
ATOM 767 C CA . GLN A 1 94 ? 3.172 -1.547 -13.276 1.00 98.12 94 GLN A CA 1
ATOM 768 C C . GLN A 1 94 ? 4.011 -0.391 -13.830 1.00 98.12 94 GLN A C 1
ATOM 770 O O . GLN A 1 94 ? 4.304 -0.353 -15.026 1.00 98.12 94 GLN A O 1
ATOM 775 N N . ARG A 1 95 ? 4.404 0.573 -12.988 1.00 98.25 95 ARG A N 1
ATOM 776 C CA . ARG A 1 95 ? 5.284 1.671 -13.414 1.00 98.25 95 ARG A CA 1
ATOM 777 C C . ARG A 1 95 ? 6.664 1.157 -13.811 1.00 98.25 95 ARG A C 1
ATOM 779 O O . ARG A 1 95 ? 7.143 1.528 -14.879 1.00 98.25 95 ARG A O 1
ATOM 786 N N . LEU A 1 96 ? 7.262 0.293 -12.993 1.00 98.12 96 LEU A N 1
ATOM 787 C CA . LEU A 1 96 ? 8.568 -0.308 -13.271 1.00 98.12 96 LEU A CA 1
ATOM 788 C C . LEU A 1 96 ? 8.543 -1.172 -14.536 1.00 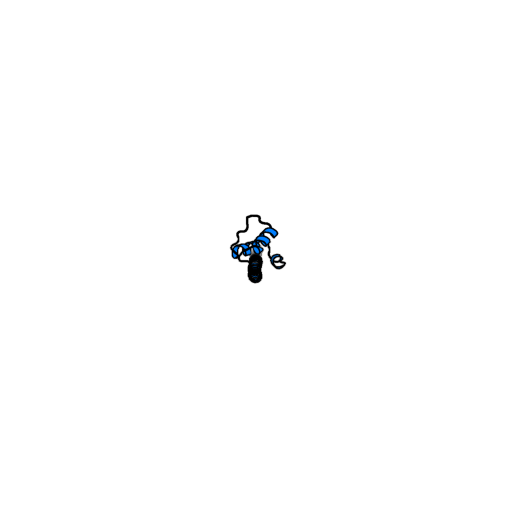98.12 96 LEU A C 1
ATOM 790 O O . LEU A 1 96 ? 9.469 -1.109 -15.340 1.00 98.12 96 LEU A O 1
ATOM 794 N N . GLU A 1 97 ? 7.478 -1.944 -14.747 1.00 98.12 97 GLU A N 1
ATOM 795 C CA . GLU A 1 97 ? 7.319 -2.766 -15.948 1.00 98.12 97 GLU A CA 1
ATOM 796 C C . GLU A 1 97 ? 7.230 -1.906 -17.213 1.00 98.12 97 GLU A C 1
ATOM 798 O O . GLU A 1 97 ? 7.943 -2.164 -18.184 1.00 98.12 97 GLU A O 1
ATOM 803 N N . ARG A 1 98 ? 6.431 -0.831 -17.185 1.00 98.06 98 ARG A N 1
ATOM 804 C CA . ARG A 1 98 ? 6.330 0.117 -18.307 1.00 98.06 98 ARG A CA 1
ATOM 805 C C . ARG A 1 98 ? 7.657 0.807 -18.598 1.00 98.06 98 ARG A C 1
ATOM 807 O O . ARG A 1 98 ? 8.016 0.963 -19.762 1.00 98.06 98 ARG A O 1
ATOM 814 N N . GLU A 1 99 ? 8.386 1.210 -17.562 1.00 98.19 99 GLU A N 1
ATOM 815 C CA . GLU A 1 99 ? 9.703 1.827 -17.720 1.00 98.19 99 GLU A CA 1
ATOM 816 C C . GLU A 1 99 ? 10.707 0.842 -18.335 1.00 98.19 99 GLU A C 1
ATOM 818 O O . GLU A 1 99 ? 11.404 1.179 -19.292 1.00 98.19 99 GLU A O 1
ATOM 823 N N . ALA A 1 100 ? 10.733 -0.403 -17.855 1.00 97.94 100 ALA A N 1
ATOM 824 C CA . ALA A 1 100 ? 11.590 -1.446 -18.407 1.00 97.94 100 ALA A CA 1
ATOM 825 C C . ALA A 1 100 ? 11.229 -1.782 -19.864 1.00 97.94 100 ALA A C 1
ATOM 827 O O . ALA A 1 100 ? 12.119 -1.997 -20.691 1.00 97.94 100 ALA A O 1
ATOM 828 N N . GLU A 1 101 ? 9.939 -1.818 -20.203 1.00 98.25 101 GLU A N 1
ATOM 829 C CA . GLU A 1 101 ? 9.482 -2.016 -21.577 1.00 98.25 101 GLU A CA 1
ATOM 830 C C . GLU A 1 101 ? 9.911 -0.855 -22.480 1.00 98.25 101 GLU A C 1
ATOM 832 O O . GLU A 1 101 ? 10.428 -1.081 -23.577 1.00 98.25 101 GLU A O 1
ATOM 837 N N . GLN A 1 102 ? 9.761 0.385 -22.012 1.00 98.06 102 GLN A N 1
ATOM 838 C CA . GLN A 1 102 ? 10.192 1.564 -22.753 1.00 98.06 102 GLN A CA 1
ATOM 839 C C . GLN A 1 102 ? 11.703 1.537 -23.011 1.00 98.06 102 GLN A C 1
ATOM 841 O O . GLN A 1 102 ? 12.123 1.696 -24.156 1.00 98.06 102 GLN A O 1
ATOM 846 N N . GLN A 1 103 ? 12.514 1.242 -21.993 1.00 97.75 103 GLN A N 1
ATOM 847 C CA . GLN A 1 103 ? 13.965 1.124 -22.154 1.00 97.75 103 GLN A CA 1
ATOM 848 C C . GLN A 1 103 ? 14.349 0.030 -23.159 1.00 97.75 103 GLN A C 1
ATOM 850 O O . GLN A 1 103 ? 15.261 0.218 -23.965 1.00 97.75 103 GLN A O 1
ATOM 855 N N . ARG A 1 104 ? 13.645 -1.110 -23.159 1.00 97.94 104 ARG A N 1
ATOM 856 C CA . ARG A 1 104 ? 13.867 -2.178 -24.149 1.00 97.94 104 ARG A CA 1
ATOM 857 C C . ARG A 1 104 ? 13.554 -1.708 -25.564 1.00 97.94 104 ARG A C 1
ATOM 859 O O . ARG A 1 104 ? 14.358 -1.954 -26.459 1.00 97.94 104 ARG A O 1
ATOM 866 N N . ARG A 1 105 ? 12.428 -1.015 -25.757 1.00 98.12 105 ARG A N 1
ATOM 867 C CA . ARG A 1 105 ? 12.036 -0.459 -27.061 1.00 98.12 105 ARG A CA 1
ATOM 868 C C . ARG A 1 105 ? 13.047 0.574 -27.556 1.00 98.12 105 ARG A C 1
ATOM 870 O O . ARG A 1 105 ? 13.444 0.522 -28.714 1.00 98.12 105 ARG A O 1
ATOM 877 N N . GLU A 1 106 ? 13.505 1.471 -26.688 1.00 98.19 106 GLU A N 1
ATOM 878 C CA . GLU A 1 106 ? 14.527 2.468 -27.029 1.00 98.19 106 GLU A CA 1
ATOM 879 C C . GLU A 1 106 ? 15.864 1.806 -27.394 1.00 98.19 106 GLU A C 1
ATOM 881 O O . GLU A 1 106 ? 16.479 2.153 -28.403 1.00 98.19 106 GLU A O 1
ATOM 886 N N . ALA A 1 107 ? 16.298 0.803 -26.626 1.00 97.88 107 ALA A N 1
ATOM 887 C CA . ALA A 1 107 ? 17.512 0.050 -26.926 1.00 97.88 107 ALA A CA 1
ATOM 888 C C . ALA A 1 107 ? 17.405 -0.715 -28.257 1.00 97.88 107 ALA A C 1
ATOM 890 O O . ALA A 1 107 ? 18.366 -0.760 -29.026 1.00 97.88 107 ALA A O 1
ATOM 891 N N . GLU A 1 108 ? 16.246 -1.306 -28.551 1.00 98.19 108 GLU A N 1
ATOM 892 C CA . GLU A 1 108 ? 15.986 -1.981 -29.822 1.00 98.19 108 GLU A CA 1
ATOM 893 C C . GLU A 1 108 ? 16.026 -1.004 -31.002 1.00 98.19 108 GLU A C 1
ATOM 895 O O . GLU A 1 108 ? 16.713 -1.271 -31.988 1.00 98.19 108 GLU A O 1
ATOM 900 N N . GLN A 1 109 ? 15.384 0.160 -30.875 1.00 98.00 109 GLN A N 1
ATOM 901 C CA . GLN A 1 109 ? 15.428 1.210 -31.895 1.00 98.00 109 GLN A CA 1
ATOM 902 C C . GLN A 1 109 ? 16.858 1.678 -32.172 1.00 98.00 109 GLN A C 1
ATOM 904 O O . GLN A 1 109 ? 17.261 1.742 -33.331 1.00 98.00 109 GLN A O 1
ATOM 909 N N . GLN A 1 110 ? 17.658 1.919 -31.129 1.00 97.81 110 GLN A N 1
ATOM 910 C CA . GLN A 1 110 ? 19.063 2.298 -31.299 1.00 97.81 110 GLN A CA 1
ATOM 911 C C . GLN A 1 110 ? 19.881 1.213 -32.006 1.00 97.81 110 GLN A C 1
ATOM 913 O O . GLN A 1 110 ? 20.784 1.522 -32.784 1.00 97.81 110 GLN A O 1
ATOM 918 N N . ARG A 1 111 ? 19.599 -0.069 -31.743 1.00 98.12 111 ARG A N 1
ATOM 919 C CA . ARG A 1 111 ? 20.272 -1.173 -32.443 1.00 98.12 111 ARG A CA 1
ATOM 920 C C . ARG A 1 111 ? 19.908 -1.195 -33.923 1.00 98.12 111 ARG A C 1
ATOM 922 O O . ARG A 1 111 ? 20.814 -1.291 -34.744 1.00 98.12 111 ARG A O 1
ATOM 929 N N . LEU A 1 112 ? 18.623 -1.059 -34.246 1.00 98.06 112 LEU A N 1
ATOM 930 C CA . LEU A 1 112 ? 18.146 -1.008 -35.630 1.00 98.06 112 LEU A CA 1
ATOM 931 C C . LEU A 1 112 ? 18.712 0.200 -36.385 1.00 98.06 112 LEU A C 1
ATOM 933 O O . LEU A 1 112 ? 19.114 0.068 -37.536 1.00 98.06 112 LEU A O 1
ATOM 937 N N . GLU A 1 113 ? 18.794 1.364 -35.740 1.00 98.06 113 GLU A N 1
ATOM 938 C CA . GLU A 1 113 ? 19.379 2.566 -36.338 1.00 98.06 113 GLU A CA 1
ATOM 939 C C . GLU A 1 113 ? 20.869 2.378 -36.643 1.00 98.06 113 GLU A C 1
ATOM 941 O O . GLU A 1 113 ? 21.310 2.664 -37.756 1.00 98.06 113 GLU A O 1
ATOM 946 N N . ARG A 1 114 ? 21.637 1.820 -35.697 1.00 97.94 114 ARG A N 1
ATOM 947 C CA . ARG A 1 114 ? 23.061 1.508 -35.909 1.00 97.94 114 ARG A CA 1
ATOM 948 C C . ARG A 1 114 ? 23.267 0.495 -37.028 1.00 97.94 114 ARG A C 1
ATOM 950 O O . ARG A 1 114 ? 24.185 0.658 -37.826 1.00 97.94 114 ARG A O 1
ATOM 957 N N . GLU A 1 115 ? 22.431 -0.536 -37.093 1.00 98.12 115 GLU A N 1
ATOM 958 C CA . GLU A 1 115 ? 22.488 -1.538 -38.157 1.00 98.12 115 GLU A CA 1
ATOM 959 C C . GLU A 1 115 ? 22.165 -0.915 -39.524 1.00 98.12 115 GLU A C 1
ATOM 961 O O . GLU A 1 115 ? 22.901 -1.115 -40.490 1.00 98.12 115 GLU A O 1
ATOM 966 N N . ALA A 1 116 ? 21.126 -0.081 -39.602 1.00 97.75 116 ALA A N 1
ATOM 967 C CA . ALA A 1 116 ? 20.779 0.643 -40.822 1.00 97.75 116 ALA A CA 1
ATOM 968 C C . ALA A 1 116 ? 21.886 1.621 -41.253 1.00 97.75 116 ALA A C 1
ATOM 970 O O . ALA A 1 116 ? 22.158 1.766 -42.447 1.00 97.75 116 ALA A O 1
ATOM 971 N N . GLU A 1 117 ? 22.545 2.290 -40.305 1.00 97.94 117 GLU A N 1
ATOM 972 C CA . GLU A 1 117 ? 23.684 3.163 -40.587 1.00 97.94 117 GLU A CA 1
ATOM 973 C C . GLU A 1 117 ? 24.885 2.369 -41.118 1.00 97.94 117 GLU A C 1
ATOM 975 O O . GLU A 1 117 ? 25.499 2.776 -42.107 1.00 97.94 117 GLU A O 1
ATOM 980 N N . GLN A 1 118 ? 25.197 1.218 -40.517 1.00 97.75 118 GLN A N 1
ATOM 981 C CA . GLN A 1 118 ? 26.254 0.326 -41.000 1.00 97.75 118 GLN A CA 1
ATOM 982 C C . GLN A 1 118 ? 25.982 -0.140 -42.431 1.00 97.75 118 GLN A C 1
ATOM 984 O O . GLN A 1 118 ? 26.843 0.027 -43.291 1.00 97.75 118 GLN A O 1
ATOM 989 N N . GLN A 1 119 ? 24.765 -0.605 -42.720 1.00 97.25 119 GLN A N 1
ATOM 990 C CA . GLN A 1 119 ? 24.381 -1.017 -44.073 1.00 97.25 119 GLN A CA 1
ATOM 991 C C . GLN A 1 119 ? 24.503 0.128 -45.087 1.00 97.25 119 GLN A C 1
ATOM 993 O O . GLN A 1 119 ? 24.950 -0.084 -46.214 1.00 97.25 119 GLN A O 1
ATOM 998 N N . ARG A 1 120 ? 24.143 1.361 -44.703 1.00 97.56 120 ARG A N 1
ATOM 999 C CA . ARG A 1 120 ? 24.320 2.540 -45.568 1.00 97.56 120 ARG A CA 1
ATOM 1000 C C . ARG A 1 120 ? 25.789 2.818 -45.855 1.00 97.56 120 ARG A C 1
ATOM 1002 O O . ARG A 1 120 ? 26.126 3.060 -47.010 1.00 97.56 120 ARG A O 1
ATOM 1009 N N . ARG A 1 121 ? 26.649 2.759 -44.834 1.00 97.62 121 ARG A N 1
ATOM 1010 C CA . ARG A 1 121 ? 28.099 2.954 -44.989 1.00 97.62 121 ARG A CA 1
ATOM 1011 C C . ARG A 1 121 ? 28.712 1.878 -45.884 1.00 97.62 121 ARG A C 1
ATOM 1013 O O . ARG A 1 121 ? 29.488 2.209 -46.773 1.00 97.62 121 ARG A O 1
ATOM 1020 N N . GLU A 1 122 ? 28.331 0.617 -45.702 1.00 97.88 122 GLU A N 1
ATOM 1021 C CA . GLU A 1 122 ? 28.783 -0.490 -46.555 1.00 97.88 122 GLU A CA 1
ATOM 1022 C C . GLU A 1 122 ? 28.313 -0.317 -48.006 1.00 97.88 122 GLU A C 1
ATOM 1024 O O . GLU A 1 122 ? 29.105 -0.450 -48.940 1.00 97.88 122 GLU A O 1
ATOM 1029 N N . ALA A 1 123 ? 27.044 0.041 -48.216 1.00 97.50 123 ALA A N 1
ATOM 1030 C CA . ALA A 1 123 ? 26.511 0.302 -49.550 1.00 97.50 123 ALA A CA 1
ATOM 1031 C C . ALA A 1 123 ? 27.204 1.498 -50.227 1.00 97.50 123 ALA A C 1
ATOM 1033 O O . ALA A 1 123 ? 27.474 1.459 -51.427 1.00 97.50 123 ALA A O 1
ATOM 1034 N N . GLU A 1 124 ? 27.512 2.558 -49.477 1.00 97.81 124 GLU A N 1
ATOM 1035 C CA . GLU A 1 124 ? 28.263 3.712 -49.973 1.00 97.81 124 GLU A CA 1
ATOM 1036 C C . GLU A 1 124 ? 29.695 3.332 -50.366 1.00 97.81 124 GLU A C 1
ATOM 1038 O O . GLU A 1 124 ? 30.131 3.675 -51.465 1.00 97.81 124 GLU A O 1
ATOM 1043 N N . GLN A 1 125 ? 30.395 2.558 -49.532 1.00 97.50 125 GLN A N 1
ATOM 1044 C CA . GLN A 1 125 ? 31.734 2.051 -49.845 1.00 97.50 125 GLN A CA 1
ATOM 1045 C C . GLN A 1 125 ? 31.736 1.211 -51.123 1.00 97.50 125 GLN A C 1
ATOM 1047 O O . GLN A 1 125 ? 32.530 1.478 -52.022 1.00 97.50 125 GLN A O 1
ATOM 1052 N N . GLN A 1 126 ? 30.794 0.275 -51.266 1.00 97.25 126 GLN A N 1
ATOM 1053 C CA . GLN A 1 126 ? 30.672 -0.529 -52.486 1.00 97.25 126 GLN A CA 1
ATOM 1054 C C . GLN A 1 126 ? 30.407 0.330 -53.728 1.00 97.25 126 GLN A C 1
ATOM 1056 O O . GLN A 1 126 ? 30.901 0.029 -54.815 1.00 97.25 126 GLN A O 1
ATOM 1061 N N . ARG A 1 127 ? 29.617 1.404 -53.601 1.00 97.81 127 ARG A N 1
ATOM 1062 C CA . ARG A 1 127 ? 29.383 2.337 -54.712 1.00 97.81 127 ARG A CA 1
ATOM 1063 C C . ARG A 1 127 ? 30.657 3.082 -55.097 1.00 97.81 127 ARG A C 1
ATOM 1065 O O . ARG A 1 127 ? 30.942 3.173 -56.287 1.00 97.81 127 ARG A O 1
ATOM 1072 N N . LEU A 1 128 ? 31.413 3.571 -54.116 1.00 97.44 128 LEU A N 1
ATOM 1073 C CA . LEU A 1 128 ? 32.684 4.260 -54.347 1.00 97.44 128 LEU A CA 1
ATOM 1074 C C . LEU A 1 128 ? 33.734 3.331 -54.968 1.00 97.44 128 LEU A C 1
ATOM 1076 O O . LEU A 1 128 ? 34.436 3.747 -55.886 1.00 97.44 128 LEU A O 1
ATOM 1080 N N . GLU A 1 129 ? 33.819 2.076 -54.524 1.00 97.25 129 GLU A N 1
ATOM 1081 C CA . GLU A 1 129 ? 34.713 1.073 -55.116 1.00 97.25 129 GLU A CA 1
ATOM 1082 C C . GLU A 1 129 ? 34.360 0.791 -56.578 1.00 97.25 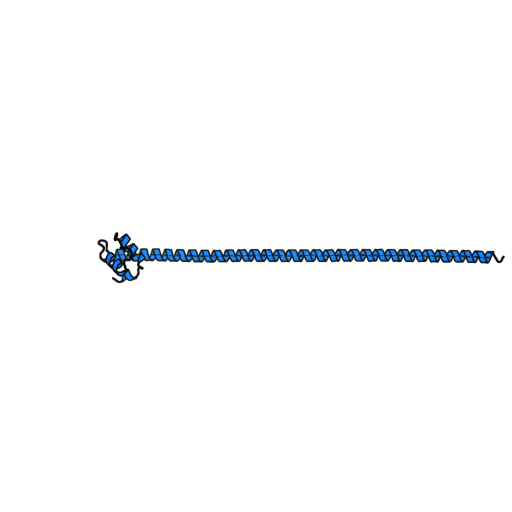129 GLU A C 1
ATOM 1084 O O . GLU A 1 129 ? 35.240 0.842 -57.437 1.00 97.25 129 GLU A O 1
ATOM 1089 N N . ARG A 1 130 ? 33.072 0.582 -56.884 1.00 96.94 130 ARG A N 1
ATOM 1090 C CA . ARG A 1 130 ? 32.602 0.395 -58.267 1.00 96.94 130 ARG A CA 1
ATOM 1091 C C . ARG A 1 130 ? 32.884 1.617 -59.138 1.00 96.94 130 ARG A C 1
ATOM 1093 O O . ARG A 1 130 ? 33.320 1.461 -60.273 1.00 96.94 130 ARG A O 1
ATOM 1100 N N . GLU A 1 131 ? 32.661 2.827 -58.624 1.00 97.44 131 GLU A N 1
ATOM 1101 C CA . GLU A 1 131 ? 32.971 4.068 -59.346 1.00 97.44 131 GLU A CA 1
ATOM 1102 C C . GLU A 1 131 ? 34.482 4.207 -59.599 1.00 97.44 131 GLU A C 1
ATOM 1104 O O . GLU A 1 131 ? 34.906 4.586 -60.692 1.00 97.44 131 GLU A O 1
ATOM 1109 N N . ALA A 1 132 ? 35.316 3.872 -58.611 1.00 96.38 132 ALA A N 1
ATOM 1110 C CA . ALA A 1 132 ? 36.766 3.891 -58.756 1.00 96.38 132 ALA A CA 1
ATOM 1111 C C . ALA A 1 132 ? 37.253 2.855 -59.781 1.00 96.38 132 ALA A C 1
ATOM 1113 O O . ALA A 1 132 ? 38.122 3.170 -60.595 1.00 96.38 132 ALA A O 1
ATOM 1114 N N . GLU A 1 133 ? 36.690 1.645 -59.773 1.00 96.81 133 GLU A N 1
ATOM 1115 C CA . GLU A 1 133 ? 36.987 0.596 -60.751 1.00 96.81 133 GLU A CA 1
ATOM 1116 C C . GLU A 1 133 ? 36.587 1.021 -62.169 1.00 96.81 133 GLU A C 1
ATOM 1118 O O . GLU A 1 133 ? 37.411 0.947 -63.080 1.00 96.81 133 GLU A O 1
ATOM 1123 N N . GLN A 1 134 ? 35.380 1.569 -62.346 1.00 96.19 134 GLN A N 1
ATOM 1124 C CA . GLN A 1 134 ? 34.924 2.113 -63.629 1.00 96.19 134 GLN A CA 1
ATOM 1125 C C . GLN A 1 134 ? 35.873 3.190 -64.157 1.00 96.19 134 GLN A C 1
ATOM 1127 O O . GLN A 1 134 ? 36.322 3.102 -65.296 1.00 96.19 134 GLN A O 1
ATOM 1132 N N . ARG A 1 135 ? 36.279 4.148 -63.315 1.00 96.75 135 ARG A N 1
ATOM 1133 C CA . ARG A 1 135 ? 37.255 5.180 -63.704 1.00 96.75 135 ARG A CA 1
ATOM 1134 C C . ARG A 1 135 ? 38.618 4.609 -64.081 1.00 96.75 135 ARG A C 1
ATOM 1136 O O . ARG A 1 135 ? 39.316 5.199 -64.904 1.00 96.75 135 ARG A O 1
ATOM 1143 N N . ARG A 1 136 ? 39.051 3.509 -63.456 1.00 96.06 136 ARG A N 1
ATOM 1144 C CA . ARG A 1 136 ? 40.307 2.839 -63.831 1.00 96.06 136 ARG A CA 1
ATOM 1145 C C . ARG A 1 136 ? 40.190 2.201 -65.208 1.00 96.06 136 ARG A C 1
ATOM 1147 O O . ARG A 1 136 ? 41.075 2.433 -66.024 1.00 96.06 136 ARG A O 1
ATOM 1154 N N . LEU A 1 137 ? 39.100 1.479 -65.461 1.00 95.81 137 LEU A N 1
ATOM 1155 C CA . LEU A 1 137 ? 38.822 0.864 -66.759 1.00 95.81 137 LEU A CA 1
ATOM 1156 C C . LEU A 1 137 ? 38.679 1.915 -67.867 1.00 95.81 137 LEU A C 1
ATOM 1158 O O . LEU A 1 137 ? 39.242 1.744 -68.941 1.00 95.81 137 LEU A O 1
ATOM 1162 N N . GLU A 1 138 ? 37.997 3.033 -67.603 1.00 96.12 138 GLU A N 1
ATOM 1163 C CA . GLU A 1 138 ? 37.892 4.155 -68.547 1.00 96.12 138 GLU A CA 1
ATOM 1164 C C . GLU A 1 138 ? 39.267 4.746 -68.881 1.00 96.12 138 GLU A C 1
ATOM 1166 O O . GLU A 1 138 ? 39.593 4.918 -70.051 1.00 96.12 138 GLU A O 1
ATOM 1171 N N . ARG A 1 139 ? 40.114 5.001 -67.874 1.00 95.19 139 ARG A N 1
ATOM 1172 C CA . ARG A 1 139 ? 41.481 5.506 -68.097 1.00 95.19 139 ARG A CA 1
ATOM 1173 C C . ARG A 1 139 ? 42.354 4.527 -68.875 1.00 95.19 139 ARG A C 1
ATOM 1175 O O . ARG A 1 139 ? 43.174 4.962 -69.679 1.00 95.19 139 ARG A O 1
ATOM 1182 N N . GLU A 1 140 ? 42.219 3.233 -68.606 1.00 95.50 140 GLU A N 1
ATOM 1183 C CA . GLU A 1 140 ? 42.935 2.180 -69.327 1.00 95.50 140 GLU A CA 1
ATOM 1184 C C . GLU A 1 140 ? 42.481 2.122 -70.789 1.00 95.50 140 GLU A C 1
ATOM 1186 O O . GLU A 1 140 ? 43.320 2.199 -71.683 1.00 95.50 140 GLU A O 1
ATOM 1191 N N . ALA A 1 141 ? 41.169 2.137 -71.042 1.00 94.44 141 ALA A N 1
ATOM 1192 C CA . ALA A 1 141 ? 40.608 2.193 -72.389 1.00 94.44 141 ALA A CA 1
ATOM 1193 C C . ALA A 1 141 ? 41.025 3.468 -73.146 1.00 94.44 141 ALA A C 1
ATOM 1195 O O . ALA A 1 141 ? 41.389 3.399 -74.320 1.00 94.44 141 ALA A O 1
ATOM 1196 N N . GLU A 1 142 ? 41.027 4.634 -72.492 1.00 95.38 142 GLU A N 1
ATOM 1197 C CA . GLU A 1 142 ? 41.540 5.879 -73.079 1.00 95.38 142 GLU A CA 1
ATOM 1198 C C . GLU A 1 142 ? 43.035 5.780 -73.414 1.00 95.38 142 GLU A C 1
ATOM 1200 O O . GLU A 1 142 ? 43.469 6.259 -74.464 1.00 95.38 142 GLU A O 1
ATOM 1205 N N . ALA A 1 143 ? 43.841 5.171 -72.539 1.00 93.81 143 ALA A N 1
ATOM 1206 C CA . ALA A 1 143 ? 45.267 4.975 -72.779 1.00 93.81 143 ALA A CA 1
ATOM 1207 C C . ALA A 1 143 ? 45.518 4.018 -73.956 1.00 93.81 143 ALA A C 1
ATOM 1209 O O . ALA A 1 143 ? 46.358 4.317 -74.808 1.00 93.81 143 ALA A O 1
ATOM 1210 N N . GLU A 1 144 ? 44.766 2.918 -74.046 1.00 94.69 144 GLU A N 1
ATOM 1211 C CA . GLU A 1 144 ? 44.808 1.991 -75.180 1.00 94.69 144 GLU A CA 1
ATOM 1212 C C . GLU A 1 144 ? 44.411 2.680 -76.489 1.00 94.69 144 GLU A C 1
ATOM 1214 O O . GLU A 1 144 ? 45.122 2.563 -77.489 1.00 94.69 144 GLU A O 1
ATOM 1219 N N . GLN A 1 145 ? 43.321 3.455 -76.490 1.00 92.50 145 GLN A N 1
ATOM 1220 C CA . GLN A 1 145 ? 42.892 4.212 -77.669 1.00 92.50 145 GLN A CA 1
ATOM 1221 C C . GLN A 1 145 ? 43.971 5.192 -78.138 1.00 92.50 145 GLN A C 1
ATOM 1223 O O . GLN A 1 145 ? 44.285 5.221 -79.329 1.00 92.50 145 GLN A O 1
ATOM 1228 N N . ARG A 1 146 ? 44.591 5.936 -77.212 1.00 92.62 146 ARG A N 1
ATOM 1229 C CA . ARG A 1 146 ? 45.711 6.835 -77.534 1.00 92.62 146 ARG A CA 1
ATOM 1230 C C . ARG A 1 146 ? 46.896 6.079 -78.129 1.00 92.62 146 ARG A C 1
ATOM 1232 O O . ARG A 1 146 ? 47.495 6.562 -79.085 1.00 92.62 146 ARG A O 1
ATOM 1239 N N . GLN A 1 147 ? 47.238 4.897 -77.611 1.00 91.00 147 GLN A N 1
ATOM 1240 C CA . GLN A 1 147 ? 48.309 4.087 -78.201 1.00 91.00 147 GLN A CA 1
ATOM 1241 C C . GLN A 1 147 ? 47.975 3.621 -79.620 1.00 91.00 147 GLN A C 1
ATOM 1243 O O . GLN A 1 147 ? 48.829 3.698 -80.502 1.00 91.00 147 GLN A O 1
ATOM 1248 N N . ILE A 1 148 ? 46.741 3.174 -79.863 1.00 91.75 148 ILE A N 1
ATOM 1249 C CA . ILE A 1 148 ? 46.288 2.774 -81.202 1.00 91.75 148 ILE A CA 1
ATOM 1250 C C . ILE A 1 148 ? 46.349 3.961 -82.173 1.00 91.75 148 ILE A C 1
ATOM 1252 O O . ILE A 1 148 ? 46.761 3.795 -83.322 1.00 91.75 148 ILE A O 1
ATOM 1256 N N . GLU A 1 149 ? 45.948 5.154 -81.736 1.00 90.50 149 GLU A N 1
ATOM 1257 C CA . GLU A 1 149 ? 46.000 6.375 -82.544 1.00 90.50 149 GLU A CA 1
ATOM 1258 C C . GLU A 1 149 ? 47.440 6.766 -82.906 1.00 90.50 149 GLU A C 1
ATOM 1260 O O . GLU A 1 149 ? 47.726 7.003 -84.081 1.00 90.50 149 GLU A O 1
ATOM 1265 N N . LEU A 1 150 ? 48.365 6.732 -81.940 1.00 88.69 150 LEU A N 1
ATOM 1266 C CA . LEU A 1 150 ? 49.793 6.964 -82.187 1.00 88.69 150 LEU A CA 1
ATOM 1267 C C . LEU A 1 150 ? 50.369 5.953 -83.190 1.00 88.69 150 LEU A C 1
ATOM 1269 O O . LEU A 1 150 ? 51.020 6.351 -84.152 1.00 88.69 150 LEU A O 1
ATOM 1273 N N . GLN A 1 151 ? 50.053 4.662 -83.042 1.00 88.06 151 GLN A N 1
ATOM 1274 C CA . GLN A 1 151 ? 50.486 3.631 -83.994 1.00 88.06 151 GLN A CA 1
ATOM 1275 C C . GLN A 1 151 ? 49.928 3.840 -85.412 1.00 88.06 151 GLN A C 1
ATOM 1277 O O . GLN A 1 151 ? 50.566 3.450 -86.390 1.00 88.06 151 GLN A O 1
ATOM 1282 N N . ARG A 1 152 ? 48.726 4.417 -85.555 1.00 85.31 152 ARG A N 1
ATOM 1283 C CA . ARG A 1 152 ? 48.151 4.753 -86.870 1.00 85.31 152 ARG A CA 1
ATOM 1284 C C . ARG A 1 152 ? 48.859 5.940 -87.513 1.00 85.31 152 ARG A C 1
ATOM 1286 O O . ARG A 1 152 ? 49.109 5.885 -88.713 1.00 85.31 152 ARG A O 1
ATOM 1293 N N . LEU A 1 153 ? 49.183 6.969 -86.731 1.00 79.81 153 LEU A N 1
ATOM 1294 C CA . LEU A 1 153 ? 49.948 8.130 -87.194 1.00 79.81 153 LEU A CA 1
ATOM 1295 C C . LEU A 1 153 ? 51.354 7.712 -87.651 1.00 79.81 153 LEU A C 1
ATOM 1297 O O . LEU A 1 153 ? 51.731 8.009 -88.777 1.00 79.81 153 LEU A O 1
ATOM 1301 N N . GLU A 1 154 ? 52.067 6.907 -86.858 1.00 78.00 154 GLU A N 1
ATOM 1302 C CA . GLU A 1 154 ? 53.404 6.397 -87.216 1.00 78.00 154 GLU A CA 1
ATOM 1303 C C . GLU A 1 154 ? 53.414 5.535 -88.492 1.00 78.00 154 GLU A C 1
ATOM 1305 O O . GLU A 1 154 ? 54.405 5.504 -89.217 1.00 78.00 154 GLU A O 1
ATOM 1310 N N . ARG A 1 155 ? 52.314 4.834 -88.797 1.00 71.44 155 ARG A N 1
ATOM 1311 C CA . ARG A 1 155 ? 52.165 4.047 -90.036 1.00 71.44 155 ARG A CA 1
ATOM 1312 C C . ARG A 1 155 ? 51.716 4.868 -91.247 1.00 71.44 155 ARG A C 1
ATOM 1314 O O . ARG A 1 155 ? 51.731 4.330 -92.348 1.00 71.44 155 ARG A O 1
ATOM 1321 N N . SER A 1 156 ? 51.283 6.113 -91.053 1.00 64.31 156 SER A N 1
ATOM 1322 C CA . SER A 1 156 ? 50.829 7.005 -92.127 1.00 64.31 156 SER A CA 1
ATOM 1323 C C . SER A 1 156 ? 51.953 7.876 -92.709 1.00 64.31 156 SER A C 1
ATOM 1325 O O . SER A 1 156 ? 51.730 8.503 -93.743 1.00 64.31 156 SER A O 1
ATOM 1327 N N . ASP A 1 157 ? 53.126 7.908 -92.068 1.00 56.81 157 ASP A N 1
ATOM 1328 C CA . ASP A 1 157 ? 54.294 8.719 -92.451 1.00 56.81 157 ASP A CA 1
ATOM 1329 C C . ASP A 1 157 ? 55.423 7.904 -93.144 1.00 56.81 157 ASP A C 1
ATOM 1331 O O . ASP A 1 157 ? 56.551 8.387 -93.271 1.00 56.81 157 ASP A O 1
ATOM 1335 N N . VAL A 1 158 ? 55.135 6.678 -93.615 1.00 51.31 158 VAL A N 1
ATOM 1336 C CA . VAL A 1 158 ? 56.030 5.806 -94.423 1.00 51.31 158 VAL A CA 1
ATOM 1337 C C . VAL A 1 158 ? 55.397 5.520 -95.779 1.00 51.31 158 VAL A C 1
ATOM 1339 O O . VAL A 1 158 ? 56.127 5.603 -96.793 1.00 51.31 158 VAL A O 1
#